Protein AF-A0A5E4BXM2-F1 (afdb_monomer_lite)

InterPro domains:
  IPR036860 SH2 domain superfamily [G3DSA:3.30.505.10] (1-48)
  IPR036860 SH2 domain superfamily [SSF55550] (6-45)

Radius of gyration: 13.4 Å; chains: 1; bounding box: 29×25×40 Å

Structure (mmCIF, N/CA/C/O backbone):
data_AF-A0A5E4BXM2-F1
#
_entry.id   AF-A0A5E4BXM2-F1
#
loop_
_atom_site.group_PDB
_atom_site.id
_atom_site.type_symbol
_atom_site.label_atom_id
_atom_site.label_alt_id
_atom_site.label_comp_id
_atom_site.label_asym_id
_atom_site.label_entity_id
_atom_site.label_seq_id
_atom_site.pdbx_PDB_ins_code
_atom_site.Cartn_x
_atom_site.Cartn_y
_atom_site.Cartn_z
_atom_site.occupancy
_atom_site.B_iso_or_equiv
_atom_site.auth_seq_id
_atom_site.auth_comp_id
_atom_site.auth_asym_id
_atom_site.auth_atom_id
_atom_site.pdbx_PDB_model_num
ATOM 1 N N . PHE A 1 1 ? -21.524 4.534 16.341 1.00 46.72 1 PHE A N 1
ATOM 2 C CA . PHE A 1 1 ? -20.361 5.402 16.587 1.00 46.72 1 PHE A CA 1
ATOM 3 C C . PHE A 1 1 ? -19.357 5.125 15.481 1.00 46.72 1 PHE A C 1
ATOM 5 O O . PHE A 1 1 ? -18.365 4.449 15.704 1.00 46.72 1 PHE A O 1
ATOM 12 N N . GLU A 1 2 ? -19.692 5.517 14.254 1.00 51.59 2 GLU A N 1
ATOM 13 C CA . GLU A 1 2 ? -18.699 5.560 13.181 1.00 51.59 2 GLU A CA 1
ATOM 14 C C . GLU A 1 2 ? -17.976 6.891 13.361 1.00 51.59 2 GLU A C 1
ATOM 16 O O . GLU A 1 2 ? -18.648 7.916 13.471 1.00 51.59 2 GLU A O 1
ATOM 21 N N . ASP A 1 3 ? -16.652 6.831 13.524 1.00 59.69 3 ASP A N 1
ATOM 22 C CA . ASP A 1 3 ? -15.740 7.976 13.591 1.00 59.69 3 ASP A CA 1
ATOM 23 C C . ASP A 1 3 ? -16.247 9.132 12.721 1.00 59.69 3 ASP A C 1
ATOM 25 O O . ASP A 1 3 ? -16.370 8.996 11.504 1.00 59.69 3 ASP A O 1
ATOM 29 N N . GLU A 1 4 ? -16.598 10.239 13.371 1.00 62.47 4 GLU A N 1
ATOM 30 C CA . GLU A 1 4 ? -17.342 11.370 12.821 1.00 62.47 4 GLU A CA 1
ATOM 31 C C . GLU A 1 4 ? -16.661 11.989 11.584 1.00 62.47 4 GLU A C 1
ATOM 33 O O . GLU A 1 4 ? -15.897 12.948 11.670 1.00 62.47 4 GLU A O 1
ATOM 38 N N . GLY A 1 5 ? -16.950 11.438 10.401 1.00 70.69 5 GLY A N 1
ATOM 39 C CA . GLY A 1 5 ? -16.543 11.978 9.102 1.00 70.69 5 GLY A CA 1
ATOM 40 C C . GLY A 1 5 ? -15.127 11.624 8.635 1.00 70.69 5 GLY A C 1
ATOM 41 O O . GLY A 1 5 ? -14.738 12.050 7.545 1.00 70.69 5 GLY A O 1
ATOM 42 N N . GLN A 1 6 ? -14.355 10.840 9.394 1.00 75.88 6 GLN A N 1
ATOM 43 C CA . GLN A 1 6 ? -13.001 10.467 8.984 1.00 75.88 6 GLN A CA 1
ATOM 44 C C . GLN A 1 6 ? -13.014 9.203 8.115 1.00 75.88 6 GLN A C 1
ATOM 46 O O . GLN A 1 6 ? -13.390 8.117 8.552 1.00 75.88 6 GLN A O 1
ATOM 51 N N . THR A 1 7 ? -12.598 9.345 6.853 1.00 87.44 7 THR A N 1
ATOM 52 C CA . THR A 1 7 ? -12.452 8.208 5.933 1.00 87.44 7 THR A CA 1
ATOM 53 C C . THR A 1 7 ? -11.187 7.429 6.279 1.00 87.44 7 THR A C 1
ATOM 55 O O . THR A 1 7 ? -10.107 8.011 6.341 1.00 87.44 7 THR A O 1
ATOM 58 N N . PHE A 1 8 ? -11.320 6.116 6.463 1.00 94.25 8 PHE A N 1
ATOM 59 C CA . PHE A 1 8 ? -10.197 5.201 6.661 1.00 94.25 8 PHE A CA 1
ATOM 60 C C . PHE A 1 8 ? -10.097 4.206 5.505 1.00 94.25 8 PHE A C 1
ATOM 62 O O . PHE A 1 8 ? -11.105 3.800 4.927 1.00 94.25 8 PHE A O 1
ATOM 69 N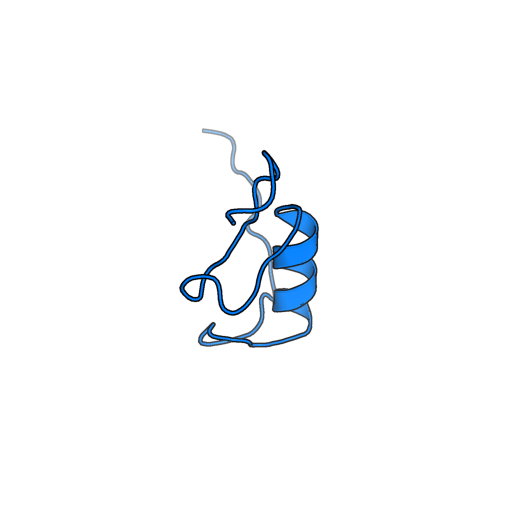 N . PHE A 1 9 ? -8.875 3.770 5.210 1.00 96.19 9 PHE A N 1
ATOM 70 C CA . PHE A 1 9 ? -8.577 2.739 4.219 1.00 96.19 9 PHE A CA 1
ATOM 71 C C . PHE A 1 9 ? -8.272 1.410 4.919 1.00 96.19 9 PHE A C 1
ATOM 73 O O . PHE A 1 9 ? -7.593 1.386 5.946 1.00 96.19 9 PHE A O 1
ATOM 80 N N . THR A 1 10 ? -8.766 0.300 4.371 1.00 96.75 10 THR A N 1
ATOM 81 C CA . THR A 1 10 ? -8.585 -1.056 4.916 1.00 96.75 10 THR A CA 1
ATOM 82 C C . THR A 1 10 ? -8.596 -2.095 3.789 1.00 96.75 10 THR A C 1
ATOM 84 O O . THR A 1 10 ? -9.168 -1.851 2.727 1.00 96.75 10 THR A O 1
ATOM 87 N N . LEU A 1 11 ? -7.946 -3.243 4.015 1.00 97.19 11 LEU A N 1
ATOM 88 C CA . LEU A 1 11 ? -7.946 -4.415 3.120 1.00 97.19 11 LEU A CA 1
ATOM 89 C C . LEU A 1 11 ? -8.457 -5.690 3.811 1.00 97.19 11 LEU A C 1
ATOM 91 O O . LEU A 1 11 ? -8.429 -6.766 3.221 1.00 97.19 11 LEU A O 1
ATOM 95 N N . ASP A 1 12 ? -8.855 -5.585 5.075 1.00 95.31 12 ASP A N 1
ATOM 96 C CA . ASP A 1 12 ? -9.106 -6.706 5.977 1.00 95.31 12 ASP A CA 1
ATOM 97 C C . ASP A 1 12 ? -10.366 -6.472 6.817 1.00 95.31 12 ASP A C 1
ATOM 99 O O . ASP A 1 12 ? -10.359 -6.662 8.032 1.00 95.31 12 ASP A O 1
ATOM 103 N N . ASP A 1 13 ? -11.440 -6.024 6.162 1.00 93.00 13 ASP A N 1
ATOM 104 C CA . ASP A 1 13 ? -12.755 -5.762 6.768 1.00 93.00 13 ASP A CA 1
ATOM 105 C C . ASP A 1 13 ? -12.701 -4.824 7.988 1.00 93.00 13 ASP A C 1
ATOM 107 O O . ASP A 1 13 ? -13.471 -4.942 8.941 1.00 93.00 13 ASP A O 1
ATOM 111 N N . GLY A 1 14 ? -11.776 -3.861 7.968 1.00 92.12 14 GLY A N 1
ATOM 112 C CA . GLY A 1 14 ? -11.630 -2.855 9.016 1.00 92.12 14 GLY A CA 1
ATOM 113 C C . GLY A 1 14 ? -10.807 -3.293 10.227 1.00 92.12 14 GLY A C 1
ATOM 114 O O . GLY A 1 14 ? -10.726 -2.513 11.179 1.00 92.12 14 GLY A O 1
ATOM 115 N N . ASN A 1 15 ? -10.179 -4.476 10.203 1.00 93.44 15 ASN A N 1
ATOM 116 C CA . ASN A 1 15 ? -9.271 -4.922 11.268 1.00 93.44 15 ASN A CA 1
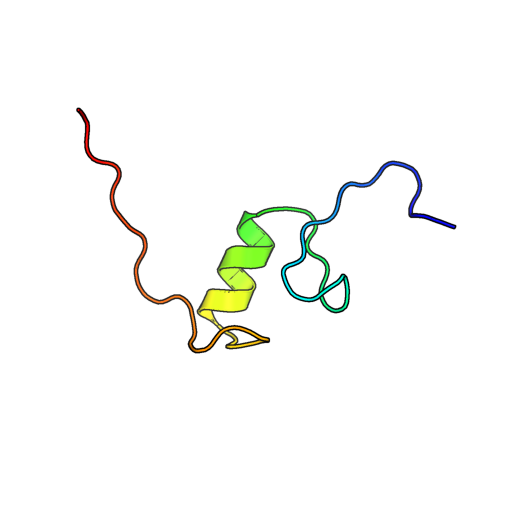ATOM 117 C C . ASN A 1 15 ? -8.024 -4.031 11.361 1.00 93.44 15 ASN A C 1
ATOM 119 O O . ASN A 1 15 ? -7.586 -3.692 12.461 1.00 93.44 15 ASN A O 1
ATOM 123 N N . THR A 1 16 ? -7.493 -3.599 10.216 1.00 95.88 16 THR A N 1
ATOM 124 C CA . THR A 1 16 ? -6.405 -2.627 10.124 1.00 95.88 16 THR A CA 1
ATOM 125 C C . THR A 1 16 ? -6.891 -1.398 9.363 1.00 95.88 16 THR A C 1
ATOM 127 O O . THR A 1 16 ? -7.330 -1.491 8.214 1.00 95.88 16 THR A O 1
ATOM 130 N N . LYS A 1 17 ? -6.816 -0.230 10.010 1.00 95.81 17 LYS A N 1
ATOM 131 C CA . LYS A 1 17 ? -7.275 1.052 9.462 1.00 95.81 17 LYS A CA 1
ATOM 132 C C . LYS A 1 17 ? -6.099 1.997 9.248 1.00 95.81 17 LYS A C 1
ATOM 134 O O . LYS A 1 17 ? -5.267 2.159 10.139 1.00 95.81 17 LYS A O 1
ATOM 139 N N . PHE A 1 18 ? -6.077 2.647 8.093 1.00 97.06 18 PHE A N 1
ATOM 140 C CA . PHE A 1 18 ? -5.075 3.643 7.718 1.00 97.06 18 PHE A CA 1
ATOM 141 C C . PHE A 1 18 ? -5.752 4.976 7.401 1.00 97.06 18 PHE A C 1
ATOM 143 O O . PHE A 1 18 ? -6.837 4.986 6.817 1.00 97.06 18 PHE A O 1
ATOM 150 N N . SER A 1 19 ? -5.126 6.094 7.774 1.00 95.56 19 SER A N 1
ATOM 151 C CA . SER A 1 19 ? -5.647 7.441 7.485 1.00 95.56 19 SER A CA 1
ATOM 152 C C . SER A 1 19 ? -5.594 7.787 5.999 1.00 95.56 19 SER A C 1
ATOM 154 O O . SER A 1 19 ? -6.411 8.559 5.506 1.00 95.56 19 SER A O 1
ATOM 156 N N . ASP A 1 20 ? -4.632 7.214 5.283 1.00 96.31 20 ASP A N 1
ATOM 157 C CA . ASP A 1 20 ? -4.381 7.457 3.870 1.00 96.31 20 ASP A CA 1
ATOM 158 C C . ASP A 1 20 ? -3.709 6.241 3.209 1.00 96.31 20 ASP A C 1
ATOM 160 O O . ASP A 1 20 ? -3.301 5.274 3.862 1.00 96.31 20 ASP A O 1
ATOM 164 N N . LEU A 1 21 ? -3.611 6.280 1.879 1.00 97.38 21 LEU A N 1
ATOM 165 C CA . LEU A 1 21 ? -3.011 5.202 1.092 1.00 97.38 21 LEU A CA 1
ATOM 166 C C . LEU A 1 21 ? -1.485 5.112 1.243 1.00 97.38 21 LEU A C 1
ATOM 168 O O . LEU A 1 21 ? -0.932 4.044 0.986 1.00 97.38 21 LEU A O 1
ATOM 172 N N . ILE A 1 22 ? -0.801 6.187 1.649 1.00 97.81 22 ILE A N 1
ATOM 173 C CA . ILE A 1 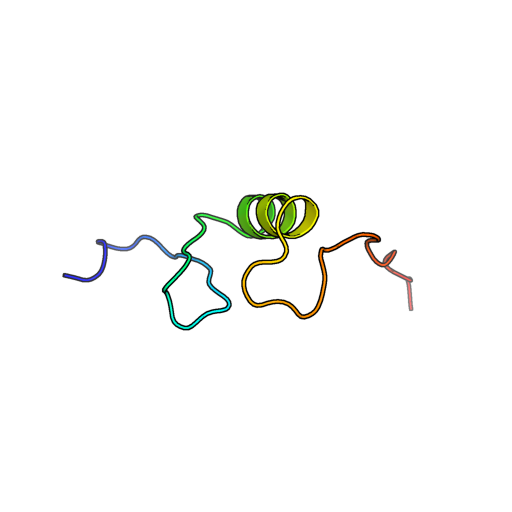22 ? 0.655 6.170 1.850 1.00 97.81 22 ILE A CA 1
ATOM 174 C C . ILE A 1 22 ? 0.966 5.311 3.075 1.00 97.81 22 ILE A C 1
ATOM 176 O O . ILE A 1 22 ? 1.729 4.354 2.964 1.00 97.81 22 ILE A O 1
ATOM 180 N N . GLN A 1 23 ? 0.288 5.557 4.201 1.00 98.12 23 GLN A N 1
ATOM 181 C CA . GLN A 1 23 ? 0.447 4.773 5.428 1.00 98.12 23 GLN A CA 1
ATOM 182 C C . GLN A 1 23 ? 0.143 3.284 5.202 1.00 98.12 23 GLN A C 1
ATOM 184 O O . GLN A 1 23 ? 0.843 2.412 5.724 1.00 98.12 23 GLN A O 1
ATOM 189 N N . LEU A 1 24 ? -0.887 2.986 4.404 1.00 98.31 24 LEU A N 1
ATOM 190 C CA . LEU A 1 24 ? -1.229 1.618 4.020 1.00 98.31 24 LEU A CA 1
ATOM 191 C C . LEU A 1 24 ? -0.073 0.957 3.258 1.00 98.31 24 LEU A C 1
ATOM 193 O O . LEU A 1 24 ? 0.337 -0.155 3.597 1.00 98.31 24 LEU A O 1
ATOM 197 N N . VAL A 1 25 ? 0.466 1.626 2.235 1.00 98.25 25 VAL A N 1
ATOM 198 C CA . VAL A 1 25 ? 1.577 1.091 1.435 1.00 98.25 25 VAL A CA 1
ATOM 199 C C . VAL A 1 25 ? 2.827 0.904 2.294 1.00 98.25 25 VAL A C 1
ATOM 201 O O . VAL A 1 25 ? 3.410 -0.181 2.256 1.00 98.25 25 VAL A O 1
ATOM 204 N N . ASP A 1 26 ? 3.195 1.894 3.108 1.00 98.31 26 ASP A N 1
ATOM 205 C CA . ASP A 1 26 ? 4.353 1.834 4.007 1.00 98.31 26 ASP A CA 1
ATOM 206 C C . ASP A 1 26 ? 4.245 0.645 4.974 1.00 98.31 26 ASP A C 1
ATOM 208 O O . ASP A 1 26 ? 5.193 -0.130 5.147 1.00 98.31 26 ASP A O 1
ATOM 212 N N . PHE A 1 27 ? 3.059 0.430 5.557 1.00 98.44 27 PHE A N 1
ATOM 213 C CA . PHE A 1 27 ? 2.806 -0.716 6.425 1.00 98.44 27 PHE A CA 1
ATOM 214 C C . PHE A 1 27 ? 3.040 -2.039 5.696 1.00 98.44 27 PHE A C 1
ATOM 216 O O . PHE A 1 27 ? 3.734 -2.909 6.229 1.00 98.44 27 PHE A O 1
ATOM 223 N N . TYR A 1 28 ? 2.499 -2.195 4.485 1.00 98.38 28 TYR A N 1
ATOM 224 C CA . TYR A 1 28 ? 2.591 -3.444 3.728 1.00 98.38 28 TYR A CA 1
ATOM 225 C C . TYR A 1 28 ? 3.938 -3.659 3.017 1.00 98.38 28 TYR A C 1
ATOM 227 O O . TYR A 1 28 ? 4.231 -4.773 2.573 1.00 98.38 28 TYR A O 1
ATOM 235 N N . GLN A 1 29 ? 4.797 -2.642 2.931 1.00 98.19 29 GLN A N 1
ATOM 236 C CA . GLN A 1 29 ? 6.201 -2.816 2.543 1.00 98.19 29 GLN A CA 1
ATOM 237 C C . GLN A 1 29 ? 7.020 -3.487 3.655 1.00 98.19 29 GLN A C 1
ATOM 239 O O . GLN A 1 29 ? 7.887 -4.325 3.387 1.00 98.19 29 GLN A O 1
ATOM 244 N N . ILE A 1 30 ? 6.722 -3.168 4.917 1.00 98.00 30 ILE A N 1
ATOM 245 C CA . ILE A 1 30 ? 7.439 -3.698 6.087 1.00 98.00 30 ILE A CA 1
ATOM 246 C C . ILE A 1 30 ? 6.811 -5.011 6.573 1.00 98.00 30 ILE A C 1
ATOM 248 O O . ILE A 1 30 ? 7.522 -5.981 6.876 1.00 98.00 30 ILE A O 1
ATOM 252 N N . ASN A 1 31 ? 5.481 -5.065 6.603 1.00 97.62 31 ASN A N 1
ATOM 253 C CA . ASN A 1 31 ? 4.679 -6.140 7.170 1.00 97.62 31 ASN A CA 1
ATOM 254 C C . ASN A 1 31 ? 3.897 -6.875 6.083 1.00 97.62 31 ASN A C 1
ATOM 256 O O . ASN A 1 31 ? 3.446 -6.292 5.108 1.00 97.62 31 ASN A O 1
ATOM 260 N N . LYS A 1 32 ? 3.704 -8.185 6.255 1.00 97.19 32 LYS A N 1
ATOM 261 C CA . LYS A 1 32 ? 2.859 -8.964 5.339 1.00 97.19 32 LYS A CA 1
ATOM 262 C C . LYS A 1 32 ? 1.367 -8.653 5.550 1.00 97.19 32 LYS A C 1
ATOM 264 O O . LYS A 1 32 ? 0.622 -8.592 4.580 1.00 97.19 32 LYS A O 1
ATOM 269 N N . GLY A 1 33 ? 0.942 -8.478 6.805 1.00 95.94 33 GLY A N 1
ATOM 270 C CA . GLY A 1 33 ? -0.475 -8.399 7.178 1.00 95.94 33 GLY A CA 1
ATOM 271 C C . GLY A 1 33 ? -1.286 -9.546 6.563 1.00 95.94 33 GLY A C 1
ATOM 272 O O . GLY A 1 33 ? -0.829 -10.692 6.573 1.00 95.94 33 GL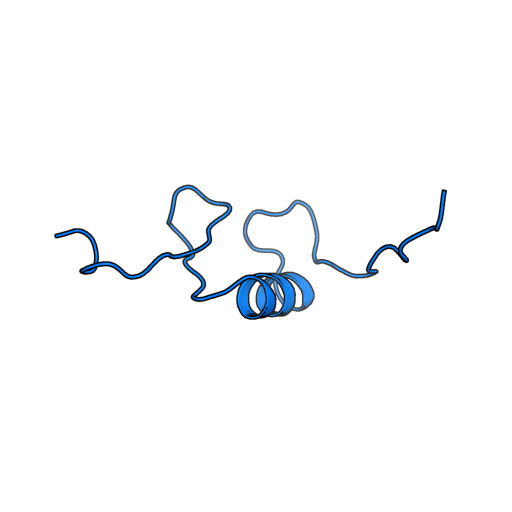Y A O 1
ATOM 273 N N . VAL A 1 34 ? -2.453 -9.230 5.995 1.00 97.12 34 VAL A N 1
ATOM 274 C CA . VAL A 1 34 ? -3.318 -10.202 5.300 1.00 97.12 34 VAL A CA 1
ATOM 275 C C . VAL A 1 34 ? -2.876 -10.533 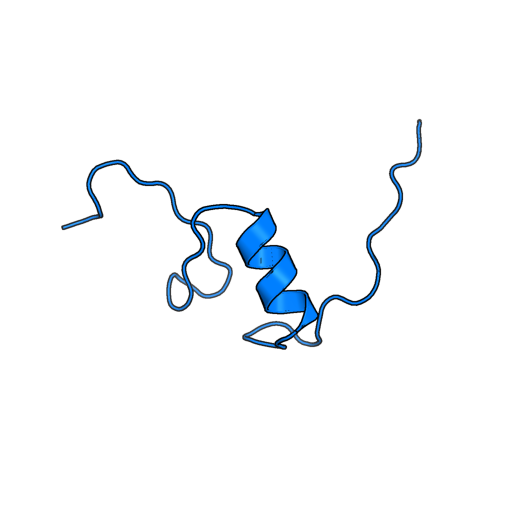3.869 1.00 97.12 34 VAL A C 1
ATOM 277 O O . VAL A 1 34 ? -3.394 -11.476 3.272 1.00 97.12 34 VAL A O 1
ATOM 280 N N . LEU A 1 35 ? -1.920 -9.791 3.296 1.00 97.44 35 LEU A N 1
ATOM 281 C CA . LEU A 1 35 ? -1.451 -10.029 1.929 1.00 97.44 35 LEU A CA 1
ATOM 282 C C . LEU A 1 35 ? -0.694 -11.360 1.836 1.00 97.44 35 LEU A C 1
ATOM 284 O O . LEU A 1 35 ? -0.088 -11.799 2.810 1.00 97.44 35 LEU A O 1
ATOM 288 N N . PRO A 1 36 ? -0.626 -12.006 0.661 1.00 97.75 36 PRO A N 1
ATOM 289 C CA . PRO A 1 36 ? 0.185 -13.212 0.485 1.00 97.75 36 PRO A CA 1
ATOM 290 C C . PRO A 1 36 ? 1.691 -12.952 0.679 1.00 97.75 36 PRO A C 1
ATOM 292 O O . PRO A 1 36 ? 2.417 -13.840 1.137 1.00 97.75 36 PRO A O 1
ATOM 295 N N . CYS A 1 37 ? 2.165 -11.735 0.398 1.00 98.00 37 CYS A N 1
ATOM 296 C CA . CYS A 1 37 ? 3.542 -11.286 0.593 1.00 98.00 37 CYS A CA 1
ATOM 297 C C . CYS A 1 37 ? 3.606 -9.763 0.821 1.00 98.00 37 CYS A C 1
ATOM 299 O O . CYS A 1 37 ? 2.631 -9.054 0.587 1.00 98.00 37 CYS A O 1
ATOM 301 N N . LYS A 1 38 ? 4.762 -9.265 1.283 1.00 98.38 38 LYS A N 1
ATOM 302 C CA . LYS A 1 38 ? 5.018 -7.821 1.422 1.00 98.38 38 LYS A CA 1
ATOM 303 C C . LYS A 1 38 ? 5.097 -7.148 0.054 1.00 98.38 38 LYS A C 1
ATOM 305 O O . LYS A 1 38 ? 5.576 -7.758 -0.907 1.00 98.38 38 LYS A O 1
ATOM 310 N N . LEU A 1 39 ? 4.748 -5.870 -0.005 1.00 98.31 39 LEU A N 1
ATOM 311 C CA . LEU A 1 39 ? 4.987 -5.031 -1.175 1.00 98.31 39 LEU A CA 1
ATOM 312 C C . LEU A 1 39 ? 6.495 -4.813 -1.352 1.00 98.31 39 LEU A C 1
ATOM 314 O O . LEU A 1 39 ? 7.190 -4.433 -0.414 1.00 98.31 39 LEU A O 1
ATOM 318 N N . LYS A 1 40 ? 7.010 -5.074 -2.558 1.00 97.50 40 LYS A N 1
ATOM 319 C CA . LYS A 1 40 ? 8.452 -4.961 -2.854 1.00 97.50 40 LYS A CA 1
ATOM 320 C C . LYS A 1 40 ? 8.783 -3.980 -3.971 1.00 97.50 40 LYS A C 1
ATOM 322 O O . LYS A 1 40 ? 9.747 -3.234 -3.855 1.00 97.50 40 LYS A O 1
ATOM 327 N N . HIS A 1 41 ? 8.005 -3.986 -5.049 1.00 97.62 41 HIS A N 1
ATOM 328 C CA . HIS A 1 41 ? 8.278 -3.183 -6.238 1.00 97.62 41 HIS A CA 1
ATOM 329 C C . HIS A 1 41 ? 6.999 -2.481 -6.679 1.00 97.62 41 HIS A C 1
ATOM 331 O O . HIS A 1 41 ? 5.961 -3.125 -6.818 1.00 97.62 41 HIS A O 1
ATOM 337 N N . HIS A 1 42 ? 7.075 -1.167 -6.882 1.00 95.88 42 HIS A N 1
ATOM 338 C CA . HIS A 1 42 ? 5.978 -0.398 -7.457 1.00 95.88 42 HIS A CA 1
ATOM 339 C C . HIS A 1 42 ? 6.031 -0.499 -8.985 1.00 95.88 42 HIS A C 1
ATOM 341 O O . HIS A 1 42 ? 7.110 -0.505 -9.579 1.00 95.88 42 HIS A O 1
ATOM 347 N N . CYS A 1 43 ? 4.868 -0.574 -9.629 1.00 96.00 43 CYS A N 1
ATOM 348 C CA . CYS A 1 43 ? 4.793 -0.506 -11.084 1.00 96.00 43 CYS A CA 1
ATOM 349 C C . CYS A 1 43 ? 5.026 0.936 -11.550 1.00 96.00 43 CYS A C 1
ATOM 351 O O . CYS A 1 43 ? 4.487 1.878 -10.966 1.00 96.00 43 CYS A O 1
ATOM 353 N N . ILE A 1 44 ? 5.791 1.108 -12.628 1.00 96.12 44 ILE A N 1
ATOM 354 C CA . ILE A 1 44 ? 5.974 2.415 -13.263 1.00 96.12 44 ILE A CA 1
ATOM 355 C C . ILE A 1 44 ? 4.793 2.678 -14.196 1.00 96.12 44 ILE A C 1
ATOM 357 O O . ILE A 1 44 ? 4.389 1.807 -14.967 1.00 96.12 44 ILE A O 1
ATOM 361 N N . ARG A 1 45 ? 4.234 3.889 -14.127 1.00 94.94 45 ARG A N 1
ATOM 362 C CA . ARG A 1 45 ? 3.162 4.315 -15.027 1.00 94.94 45 ARG A CA 1
ATOM 363 C C . ARG A 1 45 ? 3.698 4.408 -16.458 1.00 94.94 45 ARG A C 1
ATOM 365 O O . ARG A 1 45 ? 4.655 5.134 -16.708 1.00 94.94 45 ARG A O 1
ATOM 372 N N . VAL A 1 46 ? 3.050 3.712 -17.387 1.00 94.94 46 VAL A N 1
ATOM 373 C CA . VAL A 1 46 ? 3.338 3.795 -18.825 1.00 94.94 46 VAL A CA 1
ATOM 374 C C . VAL A 1 46 ? 2.354 4.776 -19.463 1.00 94.94 46 VAL A C 1
ATOM 376 O O . VAL A 1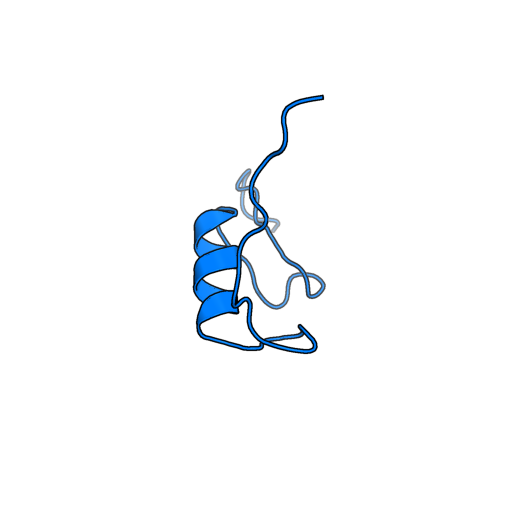 46 ? 1.160 4.732 -19.160 1.00 94.94 46 VAL A O 1
ATOM 379 N N . ALA A 1 47 ? 2.851 5.689 -20.298 1.00 91.75 47 ALA A N 1
ATOM 380 C CA . ALA A 1 47 ? 1.999 6.538 -21.126 1.00 91.75 47 ALA A CA 1
ATOM 381 C C . ALA A 1 47 ? 1.494 5.720 -22.324 1.00 91.75 47 ALA A C 1
ATOM 383 O O . ALA A 1 47 ? 2.295 5.066 -22.992 1.00 91.75 47 ALA A O 1
ATOM 384 N N . LEU A 1 48 ? 0.178 5.738 -22.536 1.00 83.44 48 LEU A N 1
ATOM 385 C CA . LEU A 1 48 ? -0.508 5.119 -23.672 1.00 83.44 48 LEU A CA 1
ATOM 386 C C . LEU A 1 48 ? -0.776 6.159 -24.757 1.00 83.44 48 LEU A C 1
ATOM 388 O O . LEU A 1 48 ? -1.129 7.299 -24.376 1.00 83.44 48 LEU A O 1
#

Organism: Marmota monax (NCBI:txid9995)

pLDDT: mean 91.68, std 12.38, range [46.72, 98.44]

Secondary structure (DSSP, 8-state):
---TT---B-SSTTSS-BSSHHHHHHHHHH--TTSSS----PPPPPP-

Sequence (48 aa):
FEDEGQTFFTLDDGNTKFSDLIQLVDFYQINKGVLPCKLKHHCIRVAL

Foldseek 3Di:
DPDPPQDWDDDPVVPDTDSDVVRVLVCQQVDVPPNPHGDDDDDDDDDD